Protein AF-A0A925XBS1-F1 (afdb_monomer_lite)

Structure (mmCIF, N/CA/C/O backbone):
data_AF-A0A925XBS1-F1
#
_entry.id   AF-A0A925XBS1-F1
#
loop_
_atom_site.group_PDB
_atom_site.id
_a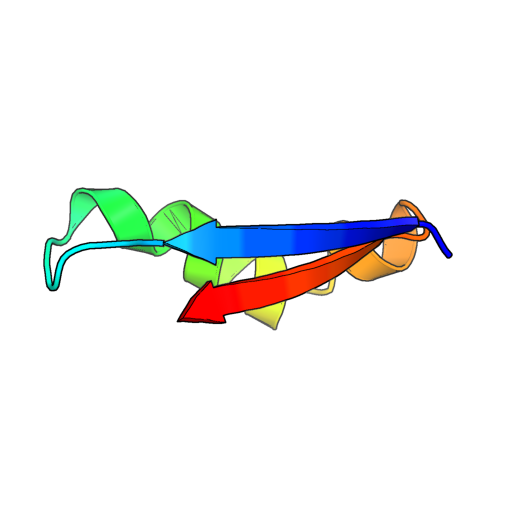tom_site.type_symbol
_atom_site.label_atom_id
_atom_site.label_alt_id
_atom_site.label_comp_id
_atom_site.label_asym_id
_atom_site.label_entity_id
_atom_site.label_seq_id
_atom_site.pdbx_P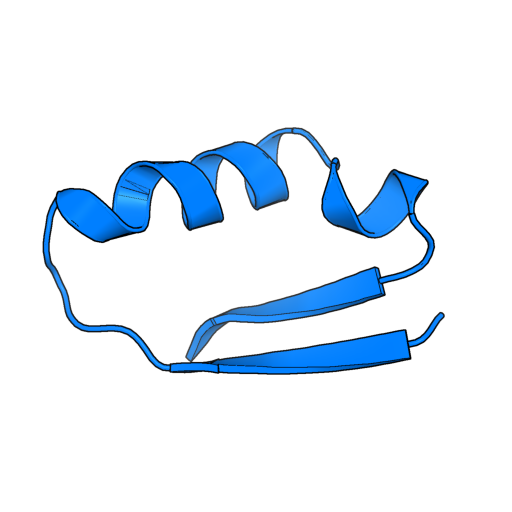DB_ins_code
_atom_site.Cartn_x
_atom_site.Cartn_y
_atom_site.Cartn_z
_atom_site.occupancy
_atom_site.B_iso_or_equiv
_atom_site.auth_seq_id
_atom_site.auth_comp_id
_atom_site.auth_asym_id
_atom_site.auth_atom_id
_atom_site.pdbx_PDB_model_num
ATOM 1 N N . MET A 1 1 ? -11.353 -0.227 11.981 1.00 81.31 1 MET A N 1
ATOM 2 C CA . MET A 1 1 ? -10.363 -0.241 10.886 1.00 81.31 1 MET A CA 1
ATOM 3 C C . MET A 1 1 ? -10.967 0.346 9.624 1.00 81.31 1 MET A C 1
ATOM 5 O O . MET A 1 1 ? -12.093 -0.009 9.285 1.00 81.31 1 MET A O 1
ATOM 9 N N . LYS A 1 2 ? -10.244 1.229 8.935 1.00 95.50 2 LYS A N 1
ATOM 10 C CA . LYS A 1 2 ? -10.656 1.786 7.640 1.00 95.50 2 LYS A CA 1
ATOM 11 C C . LYS A 1 2 ? -10.182 0.864 6.517 1.00 95.50 2 LYS A C 1
ATOM 13 O O . LYS A 1 2 ? -9.005 0.535 6.468 1.00 95.50 2 LYS A O 1
ATOM 18 N N . LYS A 1 3 ? -11.084 0.460 5.620 1.00 97.06 3 LYS A N 1
ATOM 19 C CA . LYS A 1 3 ? -10.750 -0.392 4.468 1.00 97.06 3 LYS A CA 1
ATOM 20 C C . LYS A 1 3 ? -10.372 0.476 3.276 1.00 97.06 3 LYS A C 1
ATOM 22 O O . LYS A 1 3 ? -11.165 1.330 2.880 1.00 97.06 3 LYS A O 1
ATOM 27 N N . ILE A 1 4 ? -9.185 0.264 2.715 1.00 96.69 4 ILE A N 1
ATOM 28 C CA . ILE A 1 4 ? -8.688 1.001 1.547 1.00 96.69 4 ILE A CA 1
ATOM 29 C C . ILE A 1 4 ? -8.215 -0.008 0.503 1.00 96.69 4 ILE A C 1
ATOM 31 O O . ILE A 1 4 ? -7.468 -0.930 0.819 1.00 96.69 4 ILE A O 1
ATOM 35 N N . ARG A 1 5 ? -8.654 0.173 -0.746 1.00 96.38 5 ARG A N 1
ATOM 36 C CA . ARG A 1 5 ? -8.155 -0.587 -1.895 1.00 96.38 5 ARG A CA 1
ATOM 37 C C . ARG A 1 5 ? -7.235 0.294 -2.722 1.00 96.38 5 ARG A C 1
ATOM 39 O O . ARG A 1 5 ? -7.618 1.414 -3.054 1.00 96.38 5 ARG A O 1
ATOM 46 N N . ILE A 1 6 ? -6.064 -0.228 -3.058 1.00 94.69 6 ILE A N 1
ATOM 47 C CA . ILE A 1 6 ? -5.101 0.422 -3.946 1.00 94.69 6 ILE 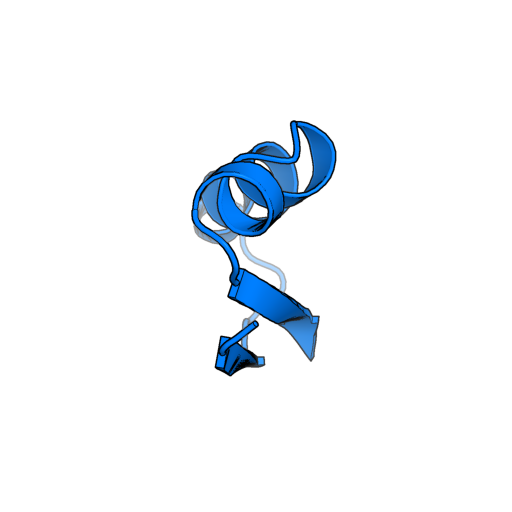A CA 1
ATOM 48 C C . ILE A 1 6 ? -4.871 -0.480 -5.153 1.00 94.69 6 ILE A C 1
ATOM 50 O O . ILE A 1 6 ? -4.740 -1.695 -5.008 1.00 94.69 6 ILE A O 1
ATOM 54 N N . GLY A 1 7 ? -4.877 0.136 -6.333 1.00 94.81 7 GLY A N 1
ATOM 55 C CA . GLY A 1 7 ? -4.485 -0.495 -7.586 1.00 94.81 7 GLY A CA 1
ATOM 56 C C . GLY A 1 7 ? -3.053 -0.120 -7.943 1.00 94.81 7 GLY A C 1
ATOM 57 O O . GLY A 1 7 ? -2.670 1.039 -7.765 1.00 94.81 7 GLY A O 1
ATOM 58 N N . GLY A 1 8 ? -2.283 -1.073 -8.462 1.00 92.12 8 GLY A N 1
ATOM 59 C CA . GLY A 1 8 ? -0.912 -0.830 -8.903 1.00 92.12 8 GLY A CA 1
ATOM 60 C C . GLY A 1 8 ? -0.541 -1.539 -10.200 1.00 92.12 8 GLY A C 1
ATOM 61 O O . GLY A 1 8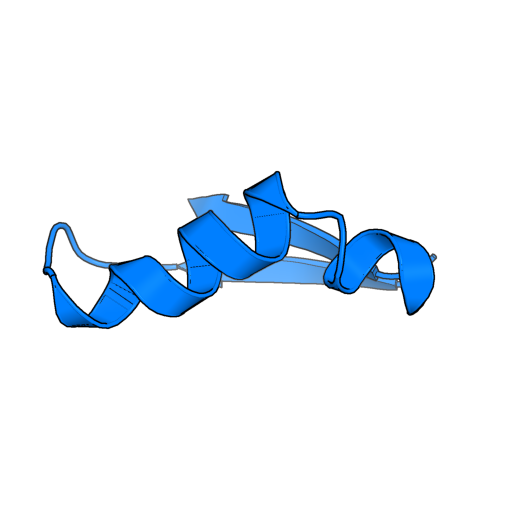 ? -1.251 -2.408 -10.694 1.00 92.12 8 GLY A O 1
ATOM 62 N N . VAL A 1 9 ? 0.606 -1.152 -10.750 1.00 95.50 9 VAL A N 1
ATOM 63 C CA . VAL A 1 9 ? 1.249 -1.785 -11.913 1.00 95.50 9 VAL A CA 1
ATOM 64 C C . VAL A 1 9 ? 2.486 -2.572 -11.453 1.00 95.50 9 VAL A C 1
ATOM 66 O O . VAL A 1 9 ? 2.997 -2.283 -10.365 1.00 95.50 9 VAL A O 1
ATOM 69 N N . PRO A 1 10 ? 2.988 -3.559 -12.219 1.00 93.56 10 PRO A N 1
ATOM 70 C CA . PRO A 1 10 ? 4.148 -4.369 -11.833 1.00 93.56 10 PRO A CA 1
ATOM 71 C C . PRO A 1 10 ? 5.467 -3.595 -11.996 1.00 93.56 10 PRO A C 1
ATOM 73 O O . PRO A 1 10 ? 6.326 -3.949 -12.795 1.00 93.56 10 PRO A O 1
ATOM 76 N N . GLU A 1 11 ? 5.615 -2.519 -11.228 1.00 97.12 11 GLU A N 1
ATOM 77 C CA . GLU A 1 11 ? 6.730 -1.581 -11.292 1.00 97.12 11 GLU A CA 1
ATOM 78 C C . GLU A 1 11 ? 7.402 -1.405 -9.929 1.00 97.12 11 GLU A C 1
ATOM 80 O O . GLU A 1 11 ? 6.757 -1.413 -8.876 1.00 97.12 11 GLU A O 1
ATOM 85 N N . HIS A 1 12 ? 8.716 -1.181 -9.948 1.00 96.88 12 HIS A N 1
ATOM 86 C CA . HIS A 1 12 ? 9.548 -1.123 -8.743 1.00 96.88 12 HIS A CA 1
ATOM 87 C C . HIS A 1 12 ? 9.199 0.042 -7.803 1.00 96.88 12 HIS A C 1
ATOM 89 O O . HIS A 1 12 ? 9.428 -0.049 -6.597 1.00 96.88 12 HIS A O 1
ATOM 95 N N . PHE A 1 13 ? 8.595 1.118 -8.312 1.00 95.62 13 PHE A N 1
ATOM 96 C CA . PHE A 1 13 ? 8.157 2.238 -7.477 1.00 95.62 13 PHE A CA 1
ATOM 97 C C . PHE A 1 13 ? 7.005 1.875 -6.525 1.00 95.62 13 PHE A C 1
ATOM 99 O O . PHE A 1 13 ? 6.735 2.631 -5.594 1.00 95.62 13 PHE A O 1
ATOM 106 N N . ASN A 1 14 ? 6.355 0.716 -6.704 1.00 96.25 14 ASN A N 1
ATOM 107 C CA . ASN A 1 14 ? 5.339 0.210 -5.777 1.00 96.25 14 ASN A CA 1
ATOM 108 C C . ASN A 1 14 ? 5.924 -0.574 -4.591 1.00 96.25 14 ASN A C 1
ATOM 110 O O . ASN A 1 14 ? 5.205 -0.853 -3.632 1.00 96.25 14 ASN A O 1
ATOM 114 N N . MET A 1 15 ? 7.227 -0.878 -4.591 1.00 95.88 15 MET A N 1
ATOM 115 C CA . MET A 1 15 ? 7.882 -1.606 -3.495 1.00 95.88 15 MET A CA 1
ATOM 116 C C . MET A 1 15 ? 7.656 -0.989 -2.102 1.00 95.88 15 MET A C 1
ATOM 118 O O . MET A 1 15 ? 7.402 -1.757 -1.174 1.00 95.88 15 MET A O 1
ATOM 122 N N . PRO A 1 16 ? 7.660 0.348 -1.908 1.00 96.88 16 PRO A N 1
ATOM 123 C CA . PRO A 1 16 ? 7.368 0.936 -0.601 1.00 96.88 16 PRO A CA 1
ATOM 124 C C . PRO A 1 16 ? 5.988 0.561 -0.044 1.00 96.88 16 PRO A C 1
ATOM 126 O O . PRO A 1 16 ? 5.865 0.343 1.158 1.00 96.88 16 PRO A O 1
ATOM 129 N N . TRP A 1 17 ? 4.962 0.425 -0.894 1.00 95.62 17 TRP A N 1
ATOM 130 C CA . TRP A 1 17 ? 3.625 -0.004 -0.467 1.00 95.62 17 TRP A CA 1
ATOM 131 C C . TRP A 1 17 ? 3.631 -1.444 0.035 1.00 95.62 17 TRP A C 1
ATOM 133 O O . TRP A 1 17 ? 3.087 -1.735 1.101 1.00 95.62 17 TRP A O 1
ATOM 143 N N . HIS A 1 18 ? 4.289 -2.337 -0.707 1.00 95.12 18 HIS A N 1
ATOM 144 C CA . HIS A 1 18 ? 4.423 -3.736 -0.316 1.00 95.12 18 HIS A CA 1
ATOM 145 C C . HIS A 1 18 ? 5.233 -3.886 0.973 1.00 95.12 18 HIS A C 1
ATOM 147 O O . HIS A 1 18 ? 4.805 -4.612 1.868 1.00 95.12 18 HIS A O 1
ATOM 153 N N . PHE A 1 19 ? 6.343 -3.157 1.118 1.00 97.69 19 PHE A N 1
ATOM 154 C CA . PHE A 1 19 ? 7.137 -3.174 2.345 1.00 97.69 19 PHE A CA 1
ATOM 155 C C . PHE A 1 19 ? 6.364 -2.618 3.539 1.00 97.69 19 PHE A C 1
ATOM 157 O O . PHE A 1 19 ? 6.381 -3.232 4.601 1.00 97.69 19 PHE A O 1
ATOM 164 N N . ALA A 1 20 ? 5.647 -1.504 3.385 1.00 97.31 20 ALA A N 1
ATOM 165 C CA . ALA A 1 20 ? 4.822 -0.955 4.458 1.00 97.31 20 ALA A CA 1
ATOM 166 C C . ALA A 1 20 ? 3.730 -1.944 4.902 1.00 97.31 20 ALA A C 1
ATOM 168 O O . ALA A 1 20 ? 3.478 -2.085 6.097 1.00 97.31 20 ALA A O 1
ATOM 169 N N . GLN A 1 21 ? 3.132 -2.682 3.960 1.00 95.69 21 GLN A N 1
ATOM 170 C CA . GLN A 1 21 ? 2.162 -3.733 4.269 1.00 95.69 21 GLN A CA 1
ATOM 171 C C . GLN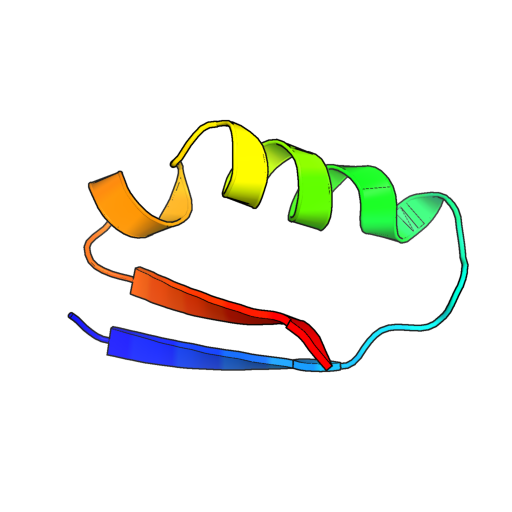 A 1 21 ? 2.813 -4.930 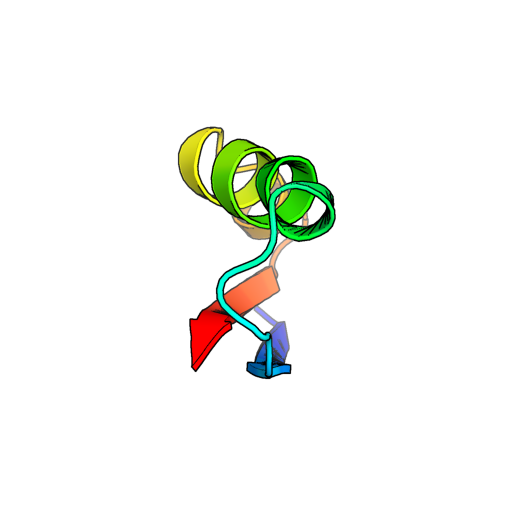4.982 1.00 95.69 21 GLN A C 1
ATOM 173 O O . GLN A 1 21 ? 2.276 -5.404 5.975 1.00 95.69 21 GLN A O 1
ATOM 178 N N . GLN A 1 22 ? 3.983 -5.389 4.523 1.00 96.69 22 GLN A N 1
ATOM 179 C CA . GLN A 1 22 ? 4.744 -6.474 5.163 1.00 96.69 22 GLN A CA 1
ATOM 180 C C . GLN A 1 22 ? 5.216 -6.123 6.579 1.00 96.69 22 GLN A C 1
ATOM 182 O O . GLN A 1 22 ? 5.332 -7.006 7.419 1.00 96.69 22 GLN A O 1
ATOM 187 N N . ASN A 1 23 ? 5.485 -4.843 6.843 1.00 98.19 23 ASN A N 1
ATOM 188 C CA . ASN A 1 23 ? 5.890 -4.342 8.155 1.00 98.19 23 ASN A CA 1
ATOM 189 C C . ASN A 1 23 ? 4.695 -3.874 9.007 1.00 98.19 23 ASN A C 1
ATOM 191 O O . ASN A 1 23 ? 4.899 -3.139 9.963 1.00 98.19 23 ASN A O 1
ATOM 195 N N . HIS A 1 24 ? 3.458 -4.250 8.660 1.00 97.38 24 HIS A N 1
ATOM 196 C CA . HIS A 1 24 ? 2.240 -3.929 9.421 1.00 97.38 24 HIS A CA 1
ATOM 197 C C . HIS A 1 24 ? 1.972 -2.425 9.658 1.00 97.38 24 HIS A C 1
ATOM 199 O O . HIS A 1 24 ? 1.092 -2.071 10.441 1.00 97.38 24 HIS A O 1
ATOM 205 N N . VAL A 1 25 ? 2.635 -1.522 8.921 1.00 98.19 25 VAL A N 1
ATOM 206 C CA . VAL A 1 25 ? 2.542 -0.060 9.113 1.00 98.19 25 VAL A CA 1
ATOM 207 C C . VAL A 1 25 ? 1.097 0.431 8.990 1.00 98.19 25 VAL A C 1
ATOM 209 O O . VAL A 1 25 ? 0.657 1.299 9.737 1.00 98.19 25 VAL A O 1
ATOM 212 N N . PHE A 1 26 ? 0.323 -0.129 8.059 1.00 97.38 26 PHE A N 1
ATOM 213 C CA . PHE A 1 26 ? -1.083 0.242 7.878 1.00 97.38 26 PHE A CA 1
ATOM 214 C C . PHE A 1 26 ? -1.976 -0.290 9.001 1.00 97.38 26 PHE A C 1
ATOM 216 O O . PHE A 1 26 ? -2.874 0.418 9.457 1.00 97.38 26 PHE A O 1
ATOM 223 N N . GLU A 1 27 ? -1.712 -1.505 9.479 1.00 96.88 27 GLU A N 1
ATOM 224 C CA . GLU A 1 27 ? -2.484 -2.132 10.552 1.00 96.88 27 GLU A CA 1
ATOM 225 C C . GLU A 1 27 ? -2.315 -1.370 11.870 1.00 96.88 27 GLU A C 1
ATOM 227 O O . GLU A 1 27 ? -3.312 -1.104 12.544 1.00 96.88 27 GLU A O 1
ATOM 232 N N . GLU A 1 28 ? -1.094 -0.915 12.178 1.00 98.00 28 GLU A N 1
ATOM 233 C CA . GLU A 1 28 ? -0.792 -0.054 13.333 1.00 98.00 28 GLU A CA 1
ATOM 234 C C . GLU A 1 28 ? -1.565 1.274 13.301 1.00 98.00 28 GLU A C 1
ATOM 236 O O . GLU A 1 28 ? -1.933 1.813 14.343 1.00 98.00 28 GLU A O 1
ATOM 241 N N . GLN A 1 29 ? -1.875 1.782 12.104 1.00 97.50 29 GLN A N 1
ATOM 242 C CA . GLN A 1 29 ? -2.710 2.974 11.904 1.00 97.50 29 GLN A CA 1
ATOM 243 C C . GLN A 1 29 ? -4.213 2.647 11.801 1.00 97.50 29 GLN A C 1
ATOM 245 O O . GLN A 1 29 ? -5.033 3.514 11.488 1.00 97.50 29 GLN A O 1
ATOM 250 N N . GLY A 1 30 ? -4.607 1.394 12.040 1.00 97.75 30 GLY A N 1
ATOM 251 C CA . GLY A 1 30 ? -5.993 0.943 11.954 1.00 97.75 30 GLY A CA 1
ATOM 252 C C . GLY A 1 30 ? -6.538 0.891 10.523 1.00 97.75 30 GLY A C 1
ATOM 253 O O . GLY A 1 30 ? -7.745 1.078 10.321 1.00 97.75 30 GLY A O 1
ATOM 254 N N . ILE A 1 31 ? -5.686 0.647 9.526 1.00 97.56 31 ILE A N 1
ATOM 255 C CA . ILE A 1 31 ? -6.036 0.564 8.103 1.00 97.56 31 ILE A CA 1
ATOM 256 C C . ILE A 1 31 ? -5.929 -0.896 7.626 1.00 97.56 31 ILE A C 1
ATOM 258 O O . ILE A 1 31 ? -4.880 -1.517 7.724 1.00 97.56 31 ILE A O 1
ATOM 262 N N . ASP A 1 32 ? -7.022 -1.426 7.067 1.00 96.50 32 ASP A N 1
ATOM 263 C CA . ASP A 1 32 ? -7.051 -2.682 6.293 1.00 96.50 32 ASP A CA 1
ATOM 264 C C . ASP A 1 32 ? -6.767 -2.318 4.830 1.00 96.50 32 ASP A C 1
ATOM 266 O O . ASP A 1 32 ? -7.680 -1.928 4.086 1.00 96.50 32 ASP A O 1
ATOM 270 N N . LEU A 1 33 ? -5.485 -2.330 4.459 1.00 96.50 33 LEU A N 1
ATOM 271 C CA . LEU A 1 33 ? -5.036 -2.021 3.105 1.00 96.50 33 LEU A CA 1
ATOM 272 C C . LEU A 1 33 ? -5.061 -3.285 2.244 1.00 96.50 33 LEU A C 1
ATOM 274 O O . LEU A 1 33 ? -4.492 -4.310 2.606 1.00 96.50 33 LEU A O 1
ATOM 278 N N . ARG A 1 34 ? -5.714 -3.203 1.081 1.00 95.12 34 ARG A N 1
ATOM 279 C CA . ARG A 1 34 ? -5.771 -4.291 0.099 1.00 95.12 34 ARG A CA 1
ATOM 280 C C . ARG A 1 34 ? -5.227 -3.835 -1.240 1.00 95.12 34 ARG A C 1
ATOM 282 O O . ARG A 1 34 ? -5.741 -2.884 -1.830 1.00 95.12 34 ARG A O 1
ATOM 289 N N . TRP A 1 35 ? -4.228 -4.557 -1.723 1.00 93.12 35 TRP A N 1
ATOM 290 C CA . TRP A 1 35 ? -3.622 -4.345 -3.029 1.00 93.12 35 TRP A CA 1
ATOM 291 C C . TRP A 1 35 ? -4.290 -5.234 -4.084 1.00 93.12 35 TRP A C 1
ATOM 293 O O . TRP A 1 35 ? -4.503 -6.421 -3.828 1.00 93.12 35 TRP A O 1
ATOM 303 N N . THR A 1 36 ? -4.632 -4.671 -5.244 1.00 88.25 36 THR A N 1
ATOM 304 C CA . THR A 1 36 ? -5.179 -5.397 -6.408 1.00 88.25 36 THR A CA 1
ATOM 305 C C . THR A 1 36 ? -4.533 -4.961 -7.706 1.00 88.25 36 THR A C 1
ATOM 307 O O . THR A 1 36 ? -4.106 -3.788 -7.775 1.00 88.25 36 THR A O 1
#

Sequence (36 aa):
MKKIRIGGVPEHFNMPWHFAQQNHVFEEQGIDLRWT

Foldseek 3Di:
DAEDEDEDDPDPVCVVVVVCVVVCVQVVVVYNYHYD

Secondary structure (DSSP, 8-state):
-EEEEE---S-GGGHHHHHHHHTTHHHHTTEEEEE-

pLDDT: mean 95.63, std 3.08, range [81.31, 98.19]

Radius of gyration: 9.82 Å; chains: 1; bounding box: 20×9×25 Å